Protein AF-A0A2N0KYD4-F1 (afdb_monomer_lite)

Structure (mmCIF, N/CA/C/O backbone):
data_AF-A0A2N0KYD4-F1
#
_entry.id   AF-A0A2N0KYD4-F1
#
loop_
_atom_site.group_PDB
_atom_site.id
_atom_site.type_symbol
_atom_site.label_atom_id
_atom_site.label_alt_id
_atom_site.label_comp_id
_atom_site.label_asym_id
_atom_site.label_entity_id
_atom_site.label_seq_id
_atom_site.pdbx_PDB_ins_code
_atom_site.Cartn_x
_atom_site.Cartn_y
_atom_site.Cartn_z
_atom_site.occupancy
_atom_site.B_iso_or_equiv
_atom_site.auth_seq_id
_atom_site.auth_comp_id
_atom_site.auth_asym_id
_atom_site.auth_atom_id
_atom_site.pdbx_PDB_model_num
ATOM 1 N N . ARG A 1 1 ? -3.330 3.709 14.631 1.00 81.75 1 ARG A N 1
ATOM 2 C CA . ARG A 1 1 ? -4.708 3.394 14.181 1.00 81.75 1 ARG A CA 1
ATOM 3 C C . ARG A 1 1 ? -4.790 2.092 13.401 1.00 81.75 1 ARG A C 1
ATOM 5 O O . ARG A 1 1 ? -5.332 1.155 13.955 1.00 81.75 1 ARG A O 1
ATOM 12 N N . LEU A 1 2 ? -4.257 1.979 12.176 1.00 92.88 2 LEU A N 1
ATOM 13 C CA . LEU A 1 2 ? -4.394 0.729 11.404 1.00 92.88 2 LEU A CA 1
ATOM 14 C C . LEU A 1 2 ? -3.733 -0.478 12.087 1.00 92.88 2 LEU A C 1
ATOM 16 O O . LEU A 1 2 ? -4.408 -1.473 12.294 1.00 92.88 2 LEU A O 1
ATOM 20 N N . ILE A 1 3 ? -2.466 -0.371 12.505 1.00 96.00 3 ILE A N 1
ATOM 21 C CA . ILE A 1 3 ? -1.752 -1.463 13.206 1.00 96.00 3 ILE A CA 1
ATOM 22 C C . ILE A 1 3 ? -2.467 -1.839 14.513 1.00 96.00 3 ILE A C 1
ATOM 24 O O . ILE A 1 3 ? -2.656 -3.005 14.811 1.00 96.00 3 ILE A O 1
ATOM 28 N N . GLU A 1 4 ? -2.975 -0.852 15.251 1.00 94.00 4 GLU A N 1
ATOM 29 C CA . GLU A 1 4 ? -3.760 -1.098 16.473 1.00 94.00 4 GLU A CA 1
ATOM 30 C C . GLU A 1 4 ? -5.102 -1.800 16.189 1.00 94.00 4 GLU A C 1
ATOM 32 O O . GLU A 1 4 ? -5.648 -2.448 17.074 1.00 94.00 4 GLU A O 1
ATOM 37 N N . THR A 1 5 ? -5.643 -1.651 14.975 1.00 94.50 5 THR A N 1
ATOM 38 C CA . THR A 1 5 ? -6.939 -2.217 14.559 1.00 94.50 5 THR A CA 1
ATOM 39 C C . THR A 1 5 ? -6.780 -3.593 13.908 1.00 94.50 5 THR A C 1
ATOM 41 O O . THR A 1 5 ? -7.656 -4.439 14.049 1.00 94.50 5 THR A O 1
ATOM 44 N N . PHE A 1 6 ? -5.667 -3.819 13.207 1.00 95.38 6 PHE A N 1
ATOM 45 C CA . PHE A 1 6 ? -5.441 -4.968 12.326 1.00 95.38 6 PHE A CA 1
ATOM 46 C C . PHE A 1 6 ? -4.115 -5.695 12.597 1.00 95.38 6 PHE A C 1
ATOM 48 O O . PHE A 1 6 ? -3.551 -6.313 11.699 1.00 95.38 6 PHE A O 1
ATOM 55 N N . ASP A 1 7 ? -3.616 -5.611 13.829 1.00 94.31 7 ASP A N 1
ATOM 56 C CA . ASP A 1 7 ? -2.414 -6.290 14.332 1.00 94.31 7 ASP A CA 1
ATOM 57 C C . ASP A 1 7 ? -1.073 -5.754 13.797 1.00 94.31 7 ASP A C 1
ATOM 59 O O . ASP A 1 7 ? -0.323 -5.122 14.543 1.00 94.31 7 ASP A O 1
ATOM 63 N N . SER A 1 8 ? -0.747 -5.961 12.517 1.00 97.19 8 SER A N 1
ATOM 64 C CA . SER A 1 8 ? 0.574 -5.616 11.964 1.00 97.19 8 SER A CA 1
ATOM 65 C C . SER A 1 8 ? 0.510 -4.963 10.586 1.00 97.19 8 SER A C 1
ATOM 67 O O . SER A 1 8 ? -0.450 -5.131 9.837 1.00 97.19 8 SER A O 1
ATOM 69 N N . GLU A 1 9 ? 1.561 -4.225 10.216 1.00 97.00 9 GLU A N 1
ATOM 70 C CA . GLU A 1 9 ? 1.670 -3.619 8.881 1.00 97.00 9 GLU A CA 1
ATOM 71 C C . GLU A 1 9 ? 1.593 -4.670 7.773 1.00 97.00 9 GLU A C 1
ATOM 73 O O . GLU A 1 9 ? 0.864 -4.491 6.802 1.00 97.00 9 GLU A O 1
ATOM 78 N N . LEU A 1 10 ? 2.301 -5.789 7.931 1.00 97.38 10 LEU A N 1
ATOM 79 C CA . LEU A 1 10 ? 2.310 -6.840 6.921 1.00 97.38 10 LEU A CA 1
ATOM 80 C C . LEU A 1 10 ? 0.921 -7.474 6.759 1.00 97.38 10 LEU A C 1
ATOM 82 O O . LEU A 1 10 ? 0.496 -7.727 5.635 1.00 97.38 10 LEU A O 1
ATOM 86 N N . GLU A 1 11 ? 0.188 -7.655 7.861 1.00 97.56 11 GLU A N 1
ATOM 87 C CA . GLU A 1 11 ? -1.197 -8.133 7.833 1.00 97.56 11 GLU A CA 1
ATOM 88 C C . GLU A 1 11 ? -2.103 -7.162 7.060 1.00 97.56 11 GLU A C 1
ATOM 90 O O . GLU A 1 11 ? -2.845 -7.569 6.160 1.00 97.56 11 GLU A O 1
ATOM 95 N N . ILE A 1 12 ? -1.967 -5.857 7.318 1.00 97.19 12 ILE A N 1
ATOM 96 C CA . ILE A 1 12 ? -2.687 -4.800 6.592 1.00 97.19 12 ILE A CA 1
ATOM 97 C C . ILE A 1 12 ? -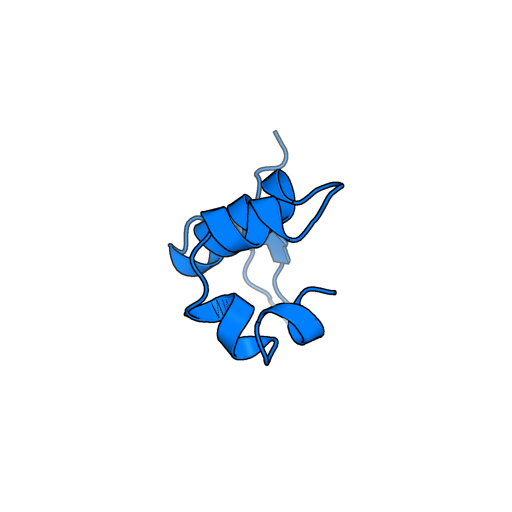2.341 -4.801 5.105 1.00 97.19 12 ILE A C 1
ATOM 99 O O . ILE A 1 12 ? -3.227 -4.638 4.269 1.00 97.19 12 ILE A O 1
ATOM 103 N N . LEU A 1 13 ? -1.069 -4.969 4.746 1.00 97.31 13 LEU A N 1
ATOM 104 C CA . LEU A 1 13 ? -0.623 -4.898 3.357 1.00 97.31 13 LEU A CA 1
ATOM 105 C C . LEU A 1 13 ? -0.963 -6.152 2.553 1.00 97.31 13 LEU A C 1
ATOM 107 O O . LEU A 1 13 ? -1.165 -6.027 1.348 1.00 97.31 13 LEU A O 1
ATOM 111 N N . LEU A 1 14 ? -1.074 -7.326 3.179 1.00 96.62 14 LEU A N 1
ATOM 112 C CA . LEU A 1 14 ? -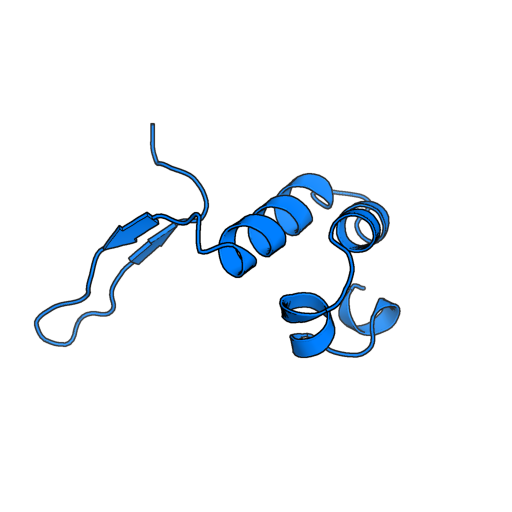1.266 -8.596 2.468 1.00 96.62 14 LEU A CA 1
ATOM 113 C C . LEU A 1 14 ? -2.685 -9.167 2.575 1.00 96.62 14 LEU A C 1
ATOM 115 O O . LEU A 1 14 ? -3.214 -9.641 1.571 1.00 96.62 14 LEU A O 1
ATOM 119 N N . ASN A 1 15 ? -3.311 -9.102 3.751 1.00 97.06 15 ASN A N 1
ATOM 120 C CA . ASN A 1 15 ? -4.453 -9.962 4.074 1.00 97.06 15 ASN A CA 1
ATOM 121 C C . ASN A 1 15 ? -5.735 -9.195 4.407 1.00 97.06 15 ASN A C 1
ATOM 123 O O . ASN A 1 15 ? -6.812 -9.608 3.978 1.00 97.06 15 ASN A O 1
ATOM 127 N N . VAL A 1 16 ? -5.644 -8.061 5.115 1.00 97.81 16 VAL A N 1
ATOM 128 C CA . VAL A 1 16 ? -6.837 -7.302 5.536 1.00 97.81 16 VAL A CA 1
ATOM 129 C C . VAL A 1 16 ? -7.697 -6.930 4.319 1.00 97.81 16 VAL A C 1
ATOM 131 O O . VAL A 1 16 ? -7.153 -6.406 3.335 1.00 97.81 16 VAL A O 1
ATOM 134 N N . PRO A 1 17 ? -9.021 -7.173 4.342 1.00 97.62 17 PRO A N 1
ATOM 135 C CA . PRO A 1 17 ? -9.919 -6.757 3.274 1.00 97.62 17 PRO A CA 1
ATOM 136 C C . PRO A 1 17 ? -9.894 -5.240 3.053 1.00 97.62 17 PRO A C 1
ATOM 138 O O . PRO A 1 17 ? -9.952 -4.442 3.984 1.00 97.62 17 PRO A O 1
ATOM 141 N N . VAL A 1 18 ? -9.873 -4.823 1.789 1.00 96.38 18 VAL A N 1
ATOM 142 C CA . VAL A 1 18 ? -9.759 -3.406 1.393 1.00 96.38 18 VAL A CA 1
ATOM 143 C C . VAL A 1 18 ? -10.908 -2.541 1.951 1.00 96.38 18 VAL A C 1
ATOM 145 O O . VAL A 1 18 ? -10.704 -1.380 2.318 1.00 96.38 18 VAL A O 1
ATOM 148 N N . GLY A 1 19 ? -12.113 -3.108 2.076 1.00 96.19 19 GLY A N 1
ATOM 149 C CA . GLY A 1 19 ? -13.264 -2.424 2.678 1.00 96.19 19 GLY A CA 1
ATOM 150 C C . GLY A 1 19 ? -13.057 -2.080 4.157 1.00 96.19 19 GLY A C 1
ATOM 151 O O . GLY A 1 19 ? -13.430 -0.990 4.589 1.00 96.19 19 GLY A O 1
ATOM 152 N N . ASP A 1 20 ? -12.373 -2.947 4.904 1.00 96.62 20 ASP A N 1
ATOM 153 C CA . ASP A 1 20 ? -12.100 -2.732 6.327 1.00 96.62 20 ASP A CA 1
ATOM 154 C C . ASP A 1 20 ? -11.060 -1.620 6.516 1.00 96.62 20 ASP A C 1
ATOM 156 O O . ASP A 1 20 ? -11.218 -0.754 7.378 1.00 96.62 20 ASP A O 1
ATOM 160 N N . ILE A 1 21 ? -10.049 -1.561 5.639 1.00 95.62 21 ILE A N 1
ATOM 161 C CA . ILE A 1 21 ? -9.065 -0.464 5.597 1.00 95.62 21 ILE A CA 1
ATOM 162 C C . ILE A 1 21 ? -9.764 0.880 5.349 1.00 95.62 21 ILE A C 1
ATOM 164 O O . ILE A 1 21 ? -9.436 1.876 5.997 1.00 95.62 21 ILE A O 1
ATOM 168 N N . THR A 1 22 ? -10.755 0.904 4.449 1.00 95.69 22 THR A N 1
ATOM 169 C CA . THR A 1 22 ? -11.551 2.110 4.163 1.00 95.69 22 THR A CA 1
ATOM 170 C C . THR A 1 22 ? -12.287 2.595 5.410 1.00 95.69 22 THR A C 1
ATOM 172 O O . THR A 1 22 ? -12.243 3.784 5.718 1.00 95.69 22 THR A O 1
ATOM 175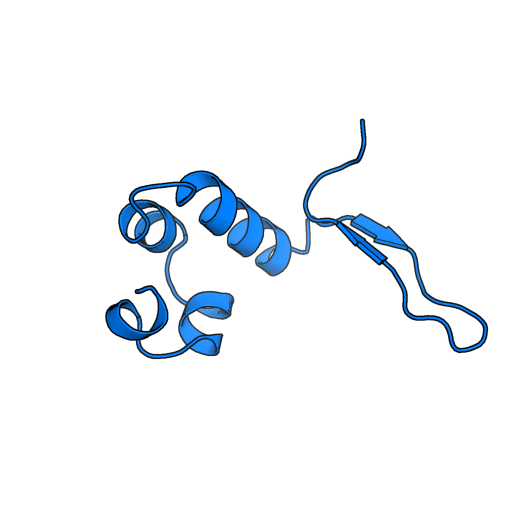 N N . GLY A 1 23 ? -12.937 1.685 6.144 1.00 94.38 23 GLY A N 1
ATOM 176 C CA . GLY A 1 23 ? -13.712 2.020 7.343 1.00 94.38 23 GLY A CA 1
ATOM 177 C C . GLY A 1 23 ? -12.862 2.398 8.561 1.00 94.38 23 GLY A C 1
ATOM 178 O O . GLY A 1 23 ? -13.302 3.186 9.396 1.00 94.38 23 GLY A O 1
ATOM 179 N N . ALA A 1 24 ? -11.636 1.879 8.665 1.00 94.38 24 ALA A N 1
ATOM 180 C CA . ALA A 1 24 ? -10.744 2.134 9.800 1.00 94.38 24 ALA A CA 1
ATOM 181 C C . ALA A 1 24 ? -10.100 3.534 9.800 1.00 94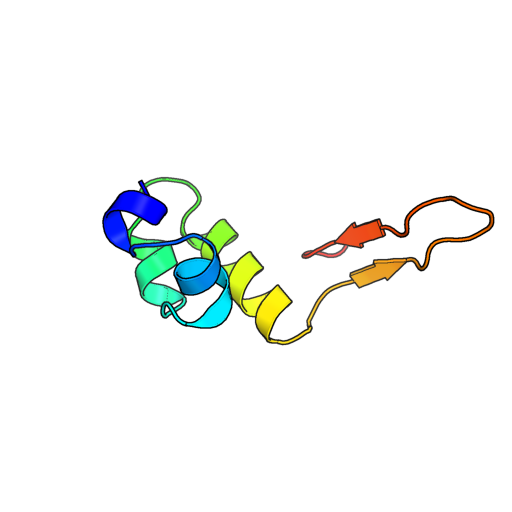.38 24 ALA A C 1
ATOM 183 O O . ALA A 1 24 ? -9.519 3.959 10.806 1.00 94.38 24 ALA A O 1
ATOM 184 N N . LEU A 1 25 ? -10.184 4.263 8.685 1.00 91.56 25 LEU A N 1
ATOM 185 C CA . LEU A 1 25 ? -9.612 5.596 8.521 1.00 91.56 25 LEU A CA 1
ATOM 186 C C . LEU A 1 25 ? -10.720 6.622 8.222 1.00 91.56 25 LEU A C 1
ATOM 188 O O . LEU A 1 25 ? -11.230 6.652 7.104 1.00 91.56 25 LEU A O 1
ATOM 192 N N . PRO A 1 26 ? -11.059 7.507 9.184 1.00 83.88 26 PRO A N 1
ATOM 193 C CA . PRO A 1 26 ? -12.110 8.518 9.007 1.00 83.88 26 PRO A CA 1
ATOM 194 C C . PRO A 1 26 ? -11.837 9.489 7.853 1.00 83.88 26 PRO A C 1
ATOM 196 O O . PRO A 1 26 ? -12.758 9.985 7.214 1.00 83.88 26 PRO A O 1
ATOM 199 N N . GLU A 1 27 ? -10.557 9.749 7.593 1.00 88.88 27 GLU A N 1
ATOM 200 C CA . GLU A 1 27 ? -10.066 10.607 6.524 1.00 88.88 27 GLU A CA 1
ATOM 201 C C . GLU A 1 27 ? -9.102 9.788 5.664 1.00 88.88 27 GLU A C 1
ATOM 203 O O . GLU A 1 27 ? -8.278 9.038 6.189 1.00 88.88 27 GLU A O 1
ATOM 208 N N . ASN A 1 28 ? -9.187 9.931 4.342 1.00 89.50 28 ASN A N 1
ATOM 209 C CA . ASN A 1 28 ? -8.326 9.252 3.362 1.00 89.50 28 ASN A CA 1
ATOM 210 C C . ASN A 1 28 ? -8.433 7.716 3.301 1.00 89.50 28 ASN A C 1
ATOM 212 O O . ASN A 1 28 ? -7.713 7.112 2.505 1.00 89.50 28 ASN A O 1
ATOM 216 N N . GLY A 1 29 ? -9.334 7.077 4.059 1.00 94.06 29 GLY A N 1
ATOM 217 C CA . GLY A 1 29 ? -9.494 5.618 4.058 1.00 94.06 29 GLY A CA 1
ATOM 218 C C . GLY A 1 29 ? -9.704 5.035 2.668 1.00 94.06 29 GLY A C 1
ATOM 219 O O . GLY A 1 29 ? -9.037 4.070 2.308 1.00 94.06 29 GLY A O 1
ATOM 220 N N . GLN A 1 30 ? -10.524 5.691 1.845 1.00 95.94 30 GLN A N 1
ATOM 221 C CA . GLN A 1 30 ? -10.747 5.287 0.456 1.00 95.94 30 GLN A CA 1
ATOM 222 C C . GLN A 1 30 ? -9.448 5.284 -0.363 1.00 95.94 30 GLN A C 1
ATOM 224 O O . GLN A 1 30 ? -9.174 4.320 -1.071 1.00 95.94 30 GLN A O 1
ATOM 229 N N . ARG A 1 31 ? -8.615 6.324 -0.232 1.00 95.88 31 ARG A N 1
ATOM 230 C CA . ARG A 1 31 ? -7.371 6.454 -1.005 1.00 95.88 31 ARG A CA 1
ATOM 231 C C . ARG A 1 31 ? -6.299 5.463 -0.552 1.00 95.88 31 ARG A C 1
ATOM 233 O O . ARG A 1 31 ? -5.585 4.914 -1.385 1.00 95.88 31 ARG A O 1
ATOM 240 N N . VAL A 1 32 ? -6.199 5.210 0.754 1.00 96.06 32 VAL A N 1
ATOM 241 C CA . VAL A 1 32 ? -5.275 4.203 1.303 1.00 96.06 32 VAL A CA 1
ATOM 242 C C . VAL A 1 32 ? -5.699 2.800 0.876 1.00 96.06 32 VAL A C 1
ATOM 244 O O . VAL A 1 32 ? -4.876 2.031 0.389 1.00 96.06 32 VAL A O 1
ATOM 247 N N . ALA A 1 33 ? -6.985 2.483 1.013 1.00 96.81 33 ALA A N 1
ATOM 248 C CA . ALA A 1 33 ? -7.548 1.200 0.625 1.00 96.81 33 ALA A CA 1
ATOM 249 C C . ALA A 1 33 ? -7.353 0.917 -0.874 1.00 96.81 33 ALA A C 1
ATOM 251 O O . ALA A 1 33 ? -6.887 -0.160 -1.247 1.00 96.81 33 ALA A O 1
ATOM 252 N N . GLU A 1 34 ? -7.628 1.901 -1.733 1.00 97.19 34 GLU A N 1
ATOM 253 C CA . GLU A 1 34 ? -7.376 1.796 -3.171 1.00 97.19 34 GLU A CA 1
ATOM 254 C C . GLU A 1 34 ? -5.893 1.543 -3.470 1.00 97.19 34 GLU A C 1
ATOM 256 O O . GLU A 1 34 ? -5.573 0.645 -4.247 1.00 97.19 34 GLU A O 1
ATOM 261 N N . GLY A 1 35 ? -4.985 2.270 -2.809 1.00 97.19 35 GLY A N 1
ATOM 262 C CA . GLY A 1 35 ? -3.549 2.073 -2.995 1.00 97.19 35 GLY A CA 1
ATOM 263 C C . GL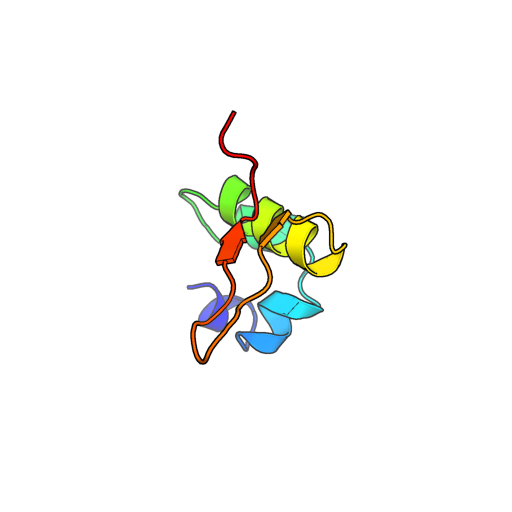Y A 1 35 ? -3.075 0.676 -2.601 1.00 97.19 35 GLY A C 1
ATOM 264 O O . GLY A 1 35 ? -2.340 0.048 -3.360 1.00 97.19 35 GLY A O 1
ATOM 265 N N . VAL A 1 36 ? -3.553 0.143 -1.472 1.00 97.50 36 VAL A N 1
ATOM 266 C CA . VAL A 1 36 ? -3.268 -1.244 -1.064 1.00 97.50 36 VAL A CA 1
ATOM 267 C C . VAL A 1 36 ? -3.806 -2.233 -2.100 1.00 97.50 36 VAL A C 1
ATOM 269 O O . VAL A 1 36 ? -3.091 -3.147 -2.504 1.00 97.50 36 VAL A O 1
ATOM 272 N N . SER A 1 37 ? -5.038 -2.034 -2.574 1.00 98.00 37 SER A N 1
ATOM 273 C CA . SER A 1 37 ? -5.656 -2.887 -3.596 1.00 98.00 37 SER A CA 1
ATOM 274 C C . SER A 1 37 ? -4.839 -2.921 -4.892 1.00 98.00 37 SER A C 1
ATOM 276 O O . SER A 1 37 ? -4.526 -3.998 -5.401 1.00 98.00 37 SER A O 1
ATOM 278 N N . LYS A 1 38 ? -4.432 -1.750 -5.396 1.00 97.75 38 LYS A N 1
ATOM 279 C CA . LYS A 1 38 ? -3.630 -1.609 -6.619 1.00 97.75 38 LYS A CA 1
ATOM 280 C C . LYS A 1 38 ? -2.264 -2.268 -6.500 1.00 97.75 38 LYS A C 1
ATOM 282 O O . LYS A 1 38 ? -1.879 -3.041 -7.374 1.00 97.75 38 LYS A O 1
ATOM 287 N N . VAL A 1 39 ? -1.564 -2.034 -5.389 1.00 97.25 39 VAL A N 1
ATOM 288 C CA . VAL A 1 39 ? -0.261 -2.661 -5.130 1.00 97.25 39 VAL A CA 1
ATOM 289 C C . VAL A 1 39 ? -0.386 -4.186 -5.062 1.00 97.25 39 VAL A C 1
ATOM 291 O O . VAL A 1 39 ? 0.407 -4.877 -5.696 1.00 97.25 39 VAL A O 1
ATOM 294 N N . ARG A 1 40 ? -1.404 -4.730 -4.376 1.00 97.00 40 ARG A N 1
ATOM 295 C CA . ARG A 1 40 ? -1.656 -6.186 -4.327 1.00 97.00 40 ARG A CA 1
ATOM 296 C C . ARG A 1 40 ? -1.943 -6.786 -5.703 1.00 97.00 40 ARG A C 1
ATOM 298 O O . ARG A 1 40 ? -1.539 -7.913 -5.971 1.00 97.00 40 ARG A O 1
ATOM 305 N N . ALA A 1 41 ? -2.645 -6.046 -6.558 1.00 97.19 41 ALA A N 1
ATOM 306 C CA . ALA A 1 41 ? -2.973 -6.474 -7.914 1.00 97.19 41 ALA A CA 1
ATOM 307 C C . ALA A 1 41 ? -1.805 -6.318 -8.907 1.00 97.19 41 ALA A C 1
ATOM 309 O O . ALA A 1 41 ? -1.897 -6.816 -10.027 1.00 97.19 41 ALA A O 1
ATOM 310 N N . GLY A 1 42 ? -0.729 -5.617 -8.528 1.00 95.94 42 GLY A N 1
ATOM 311 C CA . GLY A 1 42 ? 0.325 -5.206 -9.459 1.00 95.94 42 GLY A CA 1
ATOM 312 C C . GLY A 1 42 ? -0.130 -4.142 -10.466 1.00 95.94 42 GLY A C 1
ATOM 313 O O . GLY A 1 42 ? 0.545 -3.922 -11.467 1.00 95.94 42 GLY A O 1
ATOM 314 N N . ASP A 1 43 ? -1.260 -3.482 -10.207 1.00 96.94 43 ASP A N 1
ATOM 315 C CA . ASP A 1 43 ? -1.842 -2.422 -11.035 1.00 96.94 43 ASP A CA 1
ATOM 316 C C . ASP A 1 43 ? -1.253 -1.062 -10.635 1.00 96.94 43 ASP A C 1
ATOM 318 O O . ASP A 1 43 ? -1.913 -0.213 -10.031 1.00 96.94 43 ASP A O 1
ATOM 322 N N . ILE A 1 44 ? 0.048 -0.916 -10.885 1.00 96.44 44 ILE A N 1
ATOM 323 C CA . ILE A 1 44 ? 0.857 0.251 -10.528 1.00 96.44 44 ILE A CA 1
ATOM 324 C C . ILE A 1 44 ? 1.824 0.591 -11.661 1.00 96.44 44 ILE A C 1
ATOM 326 O O . ILE A 1 44 ? 2.198 -0.258 -12.471 1.00 96.44 44 ILE A O 1
ATOM 330 N N . TYR A 1 45 ? 2.277 1.837 -11.678 1.00 96.19 45 TYR A N 1
ATOM 331 C CA . TYR A 1 45 ? 3.269 2.331 -12.622 1.00 96.19 45 TYR A CA 1
ATOM 332 C C . TYR A 1 45 ? 4.644 2.282 -11.973 1.00 96.19 45 TYR A C 1
ATOM 334 O O . TYR A 1 45 ? 4.797 2.620 -10.796 1.00 96.19 45 TYR A O 1
ATOM 342 N N . PHE A 1 46 ? 5.661 1.878 -12.729 1.00 93.69 46 PHE A N 1
ATOM 343 C CA . PHE A 1 46 ? 7.031 1.955 -12.251 1.00 93.69 46 PHE A CA 1
ATOM 344 C C . PHE A 1 46 ? 8.015 2.300 -13.363 1.00 93.69 46 PHE A C 1
ATOM 346 O O . PHE A 1 46 ? 7.923 1.811 -14.487 1.00 93.69 46 PHE A O 1
ATOM 353 N N . GLU A 1 47 ? 8.989 3.127 -13.004 1.00 95.44 47 GLU A N 1
ATOM 354 C CA . GLU A 1 47 ? 10.172 3.410 -13.805 1.00 95.44 47 GLU A CA 1
ATOM 355 C C . GLU A 1 47 ? 11.336 2.615 -13.209 1.00 95.44 47 GLU A C 1
ATOM 357 O O . GLU A 1 47 ? 11.636 2.786 -12.021 1.00 95.44 47 GLU A O 1
ATOM 362 N N . PRO A 1 48 ? 12.002 1.735 -13.975 1.00 96.00 48 PRO A N 1
ATOM 363 C CA . PRO A 1 48 ? 13.149 1.002 -13.465 1.00 96.00 48 PRO A CA 1
ATOM 364 C C . PRO A 1 48 ? 14.299 1.958 -13.128 1.00 96.00 48 PRO A C 1
ATOM 366 O O . PRO A 1 48 ? 14.537 2.953 -13.811 1.00 96.00 48 PRO A O 1
ATOM 369 N N . GLY A 1 49 ? 15.029 1.629 -12.065 1.00 96.75 49 GLY A N 1
ATOM 370 C CA . GLY A 1 49 ? 16.258 2.330 -11.708 1.00 96.75 49 GLY A CA 1
ATOM 371 C C . GLY A 1 49 ? 17.408 1.992 -12.658 1.00 96.75 49 GLY A C 1
ATOM 372 O O . GLY A 1 49 ? 17.406 0.942 -13.304 1.00 96.75 49 GLY A O 1
ATOM 373 N N . PHE A 1 50 ? 18.411 2.866 -12.718 1.00 96.56 50 PHE A N 1
ATOM 374 C CA . PHE A 1 50 ? 19.630 2.665 -13.503 1.00 96.56 50 PHE A CA 1
ATOM 375 C C . PHE A 1 50 ? 20.835 3.318 -12.811 1.00 96.56 50 PHE A C 1
ATOM 377 O O . PHE A 1 50 ? 20.674 4.252 -12.029 1.00 96.56 50 PHE A O 1
ATOM 384 N N . ASP A 1 51 ? 22.043 2.813 -13.073 1.00 96.75 51 ASP A N 1
ATOM 385 C CA . ASP A 1 51 ? 23.319 3.389 -12.612 1.00 96.75 51 ASP A CA 1
ATOM 386 C C . ASP A 1 51 ? 23.372 3.746 -11.114 1.00 96.75 51 ASP A C 1
ATOM 388 O O . ASP A 1 51 ? 23.831 4.814 -10.712 1.00 96.75 51 ASP A O 1
ATOM 392 N N . GLY A 1 52 ? 22.880 2.839 -10.265 1.00 96.56 52 GLY A N 1
ATOM 393 C CA . GLY A 1 52 ? 22.865 3.025 -8.809 1.00 96.56 52 GLY A CA 1
ATOM 394 C C . GLY A 1 52 ? 21.737 3.922 -8.288 1.00 96.56 52 GLY A C 1
ATOM 395 O O . GLY A 1 52 ? 21.679 4.180 -7.088 1.00 96.56 52 GLY A O 1
ATOM 396 N N . GLN A 1 53 ? 20.826 4.370 -9.154 1.00 97.62 53 GLN A N 1
ATOM 397 C CA . GLN A 1 53 ? 19.618 5.094 -8.768 1.00 97.62 53 GLN A CA 1
ATOM 398 C C . GLN A 1 53 ? 18.448 4.125 -8.582 1.00 97.62 53 GLN A C 1
ATOM 400 O O . GLN A 1 53 ? 18.256 3.201 -9.377 1.00 97.62 53 GLN A O 1
ATOM 405 N N . PHE A 1 54 ? 17.647 4.347 -7.537 1.00 97.12 54 PHE A N 1
ATOM 406 C CA . PHE A 1 54 ? 16.394 3.620 -7.348 1.00 97.12 54 PHE A CA 1
ATOM 407 C C . PHE A 1 54 ? 15.391 3.971 -8.450 1.00 97.12 54 PHE A C 1
ATOM 409 O O . PHE A 1 54 ? 15.360 5.095 -8.948 1.00 97.12 54 PHE A O 1
ATOM 416 N N . GLY A 1 55 ? 14.554 2.997 -8.802 1.00 95.44 55 GLY A N 1
ATOM 417 C CA . GLY A 1 55 ? 13.393 3.237 -9.649 1.00 95.44 55 GLY A CA 1
ATOM 418 C C . GLY A 1 55 ? 12.323 4.059 -8.934 1.00 95.44 55 GLY A C 1
ATOM 419 O O . GLY A 1 55 ? 12.385 4.277 -7.721 1.00 95.44 55 GLY A O 1
ATOM 420 N N . LYS A 1 56 ? 11.311 4.486 -9.683 1.00 95.12 56 LYS A N 1
ATOM 421 C CA . LYS A 1 56 ? 10.130 5.160 -9.135 1.00 95.12 56 LYS A CA 1
ATOM 422 C C . LYS A 1 56 ? 8.930 4.239 -9.224 1.00 95.12 56 LYS A C 1
ATOM 424 O O . LYS A 1 56 ? 8.808 3.487 -10.183 1.00 95.12 56 LYS A O 1
ATOM 429 N N . VAL A 1 57 ? 8.045 4.321 -8.239 1.00 94.56 57 VAL A N 1
ATOM 430 C CA . VAL A 1 57 ? 6.770 3.601 -8.223 1.00 94.56 57 VAL A CA 1
ATOM 431 C C . VAL A 1 57 ? 5.664 4.603 -7.939 1.00 94.56 57 VAL A C 1
ATOM 433 O O . VAL A 1 57 ? 5.795 5.436 -7.042 1.00 94.56 57 VAL A O 1
ATOM 436 N N . GLN A 1 58 ? 4.579 4.512 -8.696 1.00 95.50 58 GLN A N 1
ATOM 437 C CA . GLN A 1 58 ? 3.407 5.361 -8.559 1.00 95.50 58 GLN A CA 1
ATOM 438 C C . GLN A 1 58 ? 2.153 4.494 -8.597 1.00 95.50 58 GLN A C 1
ATOM 440 O O . GLN A 1 58 ? 1.988 3.628 -9.452 1.00 95.50 58 GLN A O 1
ATOM 445 N N . VAL A 1 59 ? 1.259 4.730 -7.643 1.00 95.12 59 VAL A N 1
ATOM 446 C CA . VAL A 1 59 ? -0.024 4.017 -7.560 1.00 95.12 59 VAL A CA 1
ATOM 447 C C . VAL A 1 59 ? -1.031 4.573 -8.573 1.00 95.12 59 VAL A C 1
ATOM 449 O O . VAL A 1 59 ? -1.864 3.835 -9.088 1.00 95.12 59 VAL A O 1
ATOM 452 N N . TRP A 1 60 ? -0.937 5.867 -8.876 1.00 94.50 60 TRP A N 1
ATOM 453 C CA . TRP A 1 60 ? -1.790 6.565 -9.834 1.00 94.50 60 TRP A CA 1
ATOM 454 C C . TRP A 1 60 ? -0.911 7.203 -10.909 1.00 94.50 60 TRP A C 1
ATOM 456 O O . TRP A 1 60 ? 0.215 7.597 -10.609 1.00 94.50 60 TRP A O 1
ATOM 466 N N . SER A 1 61 ? -1.415 7.285 -12.140 1.00 85.12 61 SER A N 1
ATOM 467 C CA . SER A 1 61 ? -0.734 7.968 -13.242 1.00 85.12 61 SER A CA 1
ATOM 468 C C . SER A 1 61 ? -0.698 9.483 -13.030 1.00 85.12 61 SER A C 1
ATOM 470 O O . SER A 1 61 ? -1.625 10.040 -12.444 1.00 85.12 61 SER A O 1
ATOM 472 N N . ASP A 1 62 ? 0.329 10.139 -13.571 1.00 72.12 62 ASP A N 1
ATOM 473 C CA . ASP A 1 62 ? 0.506 11.602 -13.557 1.00 72.12 62 ASP A CA 1
ATOM 474 C C . ASP A 1 62 ? -0.233 12.337 -14.704 1.00 72.12 62 ASP A C 1
ATOM 476 O O . ASP A 1 62 ? 0.184 13.428 -15.091 1.00 72.12 62 ASP A O 1
ATOM 480 N N . GLU A 1 63 ? -1.299 11.763 -15.282 1.00 53.16 63 GLU A N 1
ATOM 481 C CA . GLU A 1 63 ? -2.184 12.549 -16.171 1.00 53.16 63 GLU A CA 1
ATOM 482 C C . GLU A 1 63 ? -2.952 13.630 -15.396 1.00 53.16 63 GLU A C 1
ATOM 484 O O . GLU A 1 63 ? -3.538 13.307 -14.334 1.00 53.16 63 GLU A O 1
#

Sequence (63 aa):
RLIETFDSELEILLNVPVGDITGALPENGQRVAEGVSKVRAGDIYFEPGFDGQFGKVQVWSDE

Radius of gyration: 13.85 Å; chains: 1; bounding box: 37×22×33 Å

Secondary structure (DSSP, 8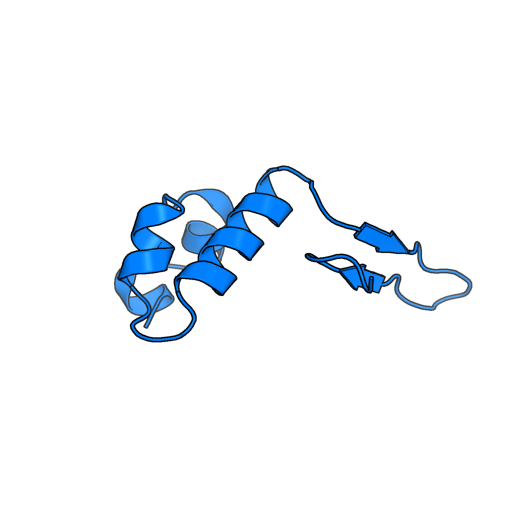-state):
-HHHHHS-HHHHHHTS-HHHHHHH-TTTHHHHHHHHHHHHHT--EEEPP-TTPPPEEESS---

Foldseek 3Di:
DCCVVQVDPVCVLAPDQLVVQLVVDPPCSNVVSLLSVCVNVVVWDKACDDDPGHIDIGSDDPD

pLDDT: mean 94.21, std 6.74, range [53.16, 98.0]